Protein AF-A0A9E3V3Z1-F1 (afdb_monomer)

Sequence (100 aa):
MIPLTREGALASIEAEARQERASALGRVGRILEAHLDEAHALKARWEQAPASAQPALEAAFAQAVDLARKYRWYLEVQREAMGLRQHQEVERQYPIPHLR

Mean predicted aligned error: 5.0 Å

Solvent-accessible surface area (backbone atoms only — not comparable to full-atom values): 5608 Å² total; per-residue (Å²): 135,82,80,74,43,73,66,56,50,49,53,50,54,53,50,52,57,48,52,53,50,52,53,52,53,53,52,41,51,54,54,24,51,53,26,47,53,49,26,52,52,33,47,59,49,41,78,72,42,58,80,89,53,30,67,63,35,50,57,51,26,52,52,25,47,53,50,24,53,51,32,48,51,52,48,48,53,56,32,40,78,72,70,51,72,72,54,69,62,54,50,68,75,58,68,81,85,79,85,132

Foldseek 3Di:
DPPCDVVNVVVVVVVVVVVVLVVVLVVLVVQLVVLQVQLVVLLVCLVVDDPVCNVVSVVSNVVSLVSNVVSLVVNCVSCVVVVNNDCPVSCVVRPRDDHD

Nearest PDB structures (foldseek):
  5oen-assembly1_B  TM=8.753E-01  e=8.558E+00  Mus musculus

Radius of gyration: 19.99 Å; Cα contacts (8 Å, |Δi|>4): 60; chains: 1; bounding box: 42×30×63 Å

pLDDT: mean 93.03, std 9.09, range [46.88, 98.75]

Secondary structure (DSSP, 8-state):
-----HHHHHHHHHHHHHHHHHHHHHHHHHHHHHHHHHHHHHHHHHHHS-TTTHHHHHHHHHHHHHHHHHHHHHHHHHHHHTT----HHHHHHSPPP---

Structure (mmCIF, N/CA/C/O backbone):
data_AF-A0A9E3V3Z1-F1
#
_entry.id   AF-A0A9E3V3Z1-F1
#
loop_
_atom_site.group_PDB
_atom_site.id
_atom_site.type_symbol
_atom_site.label_atom_id
_atom_site.label_alt_id
_atom_site.label_comp_id
_atom_site.label_asym_id
_atom_site.label_entity_id
_atom_site.label_seq_id
_atom_site.pdbx_PDB_ins_code
_atom_site.Cartn_x
_atom_site.Cartn_y
_atom_site.Cartn_z
_atom_site.occupancy
_atom_site.B_iso_or_equiv
_atom_site.auth_seq_id
_atom_site.auth_comp_id
_atom_site.auth_asym_id
_atom_site.auth_atom_id
_atom_site.pdbx_PDB_model_num
ATOM 1 N N . MET A 1 1 ? 22.229 -17.374 -36.854 1.00 46.88 1 MET A N 1
ATOM 2 C CA . MET A 1 1 ? 22.887 -16.525 -35.842 1.00 46.88 1 MET A CA 1
ATOM 3 C C . MET A 1 1 ? 22.796 -15.099 -36.363 1.00 46.88 1 MET A C 1
ATOM 5 O O . MET A 1 1 ? 23.508 -14.768 -37.300 1.00 46.88 1 MET A O 1
ATOM 9 N N . ILE A 1 2 ? 21.806 -14.325 -35.912 1.00 52.47 2 ILE A N 1
ATOM 10 C CA . ILE A 1 2 ? 21.639 -12.932 -36.360 1.00 52.47 2 ILE A CA 1
ATOM 11 C C . ILE A 1 2 ? 22.793 -12.143 -35.726 1.00 52.47 2 ILE A C 1
ATOM 13 O O . ILE A 1 2 ? 22.981 -12.276 -34.515 1.00 52.47 2 ILE A O 1
ATOM 17 N N . PRO A 1 3 ? 23.606 -11.396 -36.492 1.00 51.12 3 PRO A N 1
ATOM 18 C CA . PRO A 1 3 ? 24.680 -10.616 -35.902 1.00 51.12 3 PRO A CA 1
ATOM 19 C C . PRO A 1 3 ? 24.040 -9.566 -34.994 1.00 51.12 3 PRO A C 1
ATOM 21 O O . PRO A 1 3 ? 23.173 -8.813 -35.436 1.00 51.12 3 PRO A O 1
ATOM 24 N N . LEU A 1 4 ? 24.436 -9.547 -33.719 1.00 64.44 4 LEU A N 1
ATOM 25 C CA . LEU A 1 4 ? 24.058 -8.492 -32.785 1.00 64.44 4 LEU A CA 1
ATOM 26 C C . LEU A 1 4 ? 24.705 -7.199 -33.281 1.00 64.44 4 LEU A C 1
ATOM 28 O O . LEU A 1 4 ? 25.836 -6.869 -32.926 1.00 64.44 4 LEU A O 1
ATOM 32 N N . THR A 1 5 ? 24.008 -6.480 -34.157 1.00 84.38 5 THR A N 1
ATOM 33 C CA . THR A 1 5 ? 24.345 -5.091 -34.436 1.00 84.38 5 THR A CA 1
ATOM 34 C C . THR A 1 5 ? 24.298 -4.341 -33.108 1.00 84.38 5 THR A C 1
ATOM 36 O O . THR A 1 5 ? 23.530 -4.685 -32.205 1.00 84.38 5 THR A O 1
ATOM 39 N N . ARG A 1 6 ? 25.127 -3.306 -32.961 1.00 82.69 6 ARG A N 1
ATOM 40 C CA . ARG A 1 6 ? 25.127 -2.462 -31.757 1.00 82.69 6 ARG A CA 1
ATOM 41 C C . ARG A 1 6 ? 23.715 -1.957 -31.417 1.00 82.69 6 ARG A C 1
ATOM 43 O O . ARG A 1 6 ? 23.367 -1.858 -30.247 1.00 82.69 6 ARG A O 1
ATOM 50 N N . GLU A 1 7 ? 22.908 -1.703 -32.443 1.00 84.75 7 GLU A N 1
ATOM 51 C CA . GLU A 1 7 ? 21.493 -1.333 -32.345 1.00 84.75 7 GLU A CA 1
ATOM 52 C C . GLU A 1 7 ? 20.618 -2.468 -31.793 1.00 84.75 7 GLU A C 1
ATOM 54 O O . GLU A 1 7 ? 19.828 -2.235 -30.883 1.00 84.75 7 GLU A O 1
ATOM 59 N N . GLY A 1 8 ? 20.789 -3.706 -32.273 1.00 86.44 8 GLY A N 1
ATOM 60 C CA . GLY A 1 8 ? 20.065 -4.870 -31.752 1.00 86.44 8 GLY A CA 1
ATOM 61 C C . GLY A 1 8 ? 20.415 -5.190 -30.295 1.00 86.44 8 GLY A C 1
ATOM 62 O O . GLY A 1 8 ? 19.530 -5.505 -29.501 1.00 86.44 8 GLY A O 1
ATOM 63 N N . ALA A 1 9 ? 21.690 -5.046 -29.918 1.00 86.94 9 ALA A N 1
ATOM 64 C CA . ALA A 1 9 ? 22.130 -5.202 -28.532 1.00 86.94 9 ALA A CA 1
ATOM 65 C C . ALA A 1 9 ? 21.540 -4.114 -27.615 1.00 86.94 9 ALA A C 1
ATOM 67 O O . ALA A 1 9 ? 21.047 -4.426 -26.532 1.00 86.94 9 ALA A O 1
ATOM 68 N N . LEU A 1 10 ? 21.534 -2.852 -28.063 1.00 91.38 10 LEU A N 1
ATOM 69 C CA . LEU A 1 10 ? 20.919 -1.745 -27.326 1.00 91.38 10 LEU A CA 1
ATOM 70 C C . LEU A 1 10 ? 19.413 -1.971 -27.124 1.00 91.38 10 LEU A C 1
ATOM 72 O O . LEU A 1 10 ? 18.926 -1.849 -26.003 1.00 91.38 10 LEU A O 1
ATOM 76 N N . ALA A 1 11 ? 18.694 -2.369 -28.176 1.00 91.75 11 ALA A N 1
ATOM 77 C CA . ALA A 1 11 ? 17.260 -2.637 -28.099 1.00 91.75 11 ALA A CA 1
ATOM 78 C C . ALA A 1 11 ? 16.919 -3.777 -27.116 1.00 91.75 11 ALA A C 1
ATOM 80 O O . ALA A 1 11 ? 15.922 -3.684 -26.397 1.00 91.75 11 ALA A O 1
ATOM 81 N N . SER A 1 12 ? 17.750 -4.828 -27.047 1.00 91.88 12 SER A N 1
ATOM 82 C CA . SER A 1 12 ? 17.588 -5.914 -26.064 1.00 91.88 12 SER A CA 1
ATOM 83 C C . SER A 1 12 ?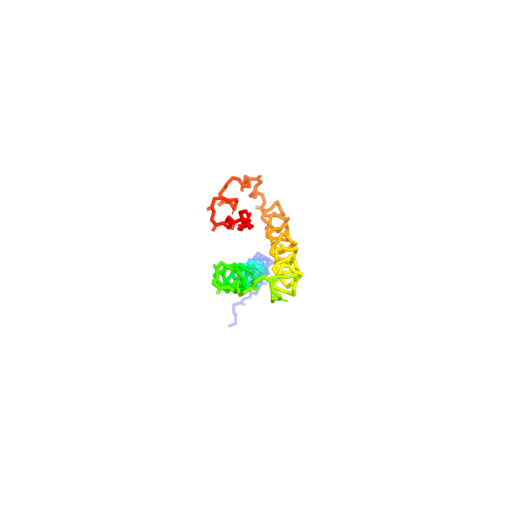 17.731 -5.399 -24.633 1.00 91.88 12 SER A C 1
ATOM 85 O O . SER A 1 12 ? 16.849 -5.623 -23.806 1.00 91.88 12 SER A O 1
ATOM 87 N N . ILE A 1 13 ? 18.792 -4.631 -24.362 1.00 93.00 13 ILE A N 1
ATOM 88 C CA . ILE A 1 13 ? 19.057 -4.051 -23.037 1.00 93.00 13 ILE A CA 1
ATOM 89 C C . ILE A 1 13 ? 17.918 -3.114 -22.612 1.00 93.00 13 ILE A C 1
ATOM 91 O O . ILE A 1 13 ? 17.471 -3.143 -21.466 1.00 93.00 13 ILE A O 1
ATOM 95 N N . GLU A 1 14 ? 17.401 -2.294 -23.528 1.00 92.81 14 GLU A N 1
ATOM 96 C CA . GLU A 1 14 ? 16.266 -1.414 -23.243 1.00 92.81 14 GLU A CA 1
ATOM 97 C C . GLU A 1 14 ? 14.982 -2.188 -22.923 1.00 92.81 14 GLU A C 1
ATOM 99 O O . GLU A 1 14 ? 14.215 -1.775 -22.046 1.00 92.81 14 GLU A O 1
ATOM 104 N N . ALA A 1 15 ? 14.734 -3.301 -23.620 1.00 92.31 15 ALA A N 1
ATOM 105 C CA . ALA A 1 15 ? 13.586 -4.163 -23.366 1.00 92.31 15 ALA A CA 1
ATOM 106 C C . ALA A 1 15 ? 13.683 -4.846 -21.993 1.00 92.31 15 ALA A C 1
ATOM 108 O O . ALA A 1 15 ? 12.716 -4.801 -21.229 1.00 92.31 15 ALA A O 1
ATOM 109 N N . GLU A 1 16 ? 14.849 -5.395 -21.651 1.00 93.12 16 GLU A N 1
ATOM 110 C CA . GLU A 1 16 ? 15.131 -5.981 -20.335 1.00 93.12 16 GLU A CA 1
ATOM 111 C C . GLU A 1 16 ? 14.939 -4.945 -19.222 1.00 93.12 16 GLU A C 1
ATOM 113 O O . GLU A 1 16 ? 14.140 -5.151 -18.306 1.00 93.12 16 GLU A O 1
ATOM 118 N N . ALA A 1 17 ? 15.542 -3.761 -19.362 1.00 89.31 17 ALA A N 1
ATOM 119 C CA . ALA A 1 17 ? 15.408 -2.683 -18.387 1.00 89.31 17 ALA A CA 1
ATOM 120 C C . ALA A 1 17 ? 13.956 -2.198 -18.225 1.00 89.31 17 ALA A C 1
ATOM 122 O O . ALA A 1 17 ? 13.569 -1.724 -17.153 1.00 89.31 17 ALA A O 1
ATOM 123 N N . ARG A 1 18 ? 13.135 -2.259 -19.282 1.00 90.00 18 ARG A N 1
ATOM 124 C CA . ARG A 1 18 ? 11.702 -1.930 -19.213 1.00 90.00 18 ARG A CA 1
ATOM 125 C C . ARG A 1 18 ? 10.924 -3.010 -18.464 1.00 90.00 18 ARG A C 1
ATOM 127 O O . ARG A 1 18 ? 10.089 -2.674 -17.624 1.00 90.00 18 ARG A O 1
ATOM 134 N N . GLN A 1 19 ? 11.216 -4.282 -18.731 1.00 92.50 19 GLN A N 1
ATOM 135 C CA . GLN A 1 19 ? 10.583 -5.419 -18.064 1.00 92.50 19 GLN A CA 1
ATOM 136 C C . GLN A 1 19 ? 10.901 -5.447 -16.564 1.00 92.50 19 GLN A C 1
ATOM 138 O O . GLN A 1 19 ? 10.004 -5.635 -15.739 1.00 92.50 19 GLN A O 1
ATOM 143 N N . GLU A 1 20 ? 12.157 -5.208 -16.193 1.00 91.75 20 GLU A N 1
ATOM 144 C CA . GLU A 1 20 ? 12.579 -5.133 -14.794 1.00 91.75 20 GLU A CA 1
ATOM 145 C C . GLU A 1 20 ? 11.881 -3.994 -14.049 1.00 91.75 20 GLU A C 1
ATOM 147 O O . GLU A 1 20 ? 11.354 -4.206 -12.954 1.00 91.75 20 GLU A O 1
ATOM 152 N N . ARG A 1 21 ? 11.799 -2.810 -14.672 1.00 89.06 21 ARG A N 1
ATOM 153 C CA . ARG A 1 21 ? 11.070 -1.651 -14.139 1.00 89.06 21 ARG A CA 1
ATOM 154 C C . ARG A 1 21 ? 9.587 -1.950 -13.926 1.00 89.06 21 ARG A C 1
ATOM 156 O O . ARG A 1 21 ? 9.069 -1.675 -12.846 1.00 89.06 21 ARG A O 1
ATOM 163 N N . ALA A 1 22 ? 8.919 -2.556 -14.908 1.00 89.44 22 ALA A N 1
ATOM 164 C CA . ALA A 1 22 ? 7.516 -2.951 -14.786 1.00 89.44 22 ALA A CA 1
ATOM 165 C C . ALA A 1 22 ? 7.306 -3.976 -13.656 1.00 89.44 22 ALA A C 1
ATOM 167 O O . ALA A 1 22 ? 6.374 -3.857 -12.860 1.00 89.44 22 ALA A O 1
ATOM 168 N N . SER A 1 23 ? 8.208 -4.954 -13.539 1.00 92.06 23 SER A N 1
ATOM 169 C CA . SER A 1 23 ? 8.167 -5.967 -12.482 1.00 92.06 23 SER A CA 1
ATOM 170 C C . SER A 1 23 ? 8.383 -5.362 -11.090 1.00 92.06 23 SER A C 1
ATOM 172 O O . SER A 1 23 ? 7.659 -5.703 -10.152 1.00 92.06 23 SER A O 1
ATOM 174 N N . ALA A 1 24 ? 9.340 -4.439 -10.944 1.00 91.31 24 ALA A N 1
ATOM 175 C CA . ALA A 1 24 ? 9.592 -3.723 -9.694 1.00 91.31 24 ALA A CA 1
ATOM 176 C C . ALA A 1 24 ? 8.384 -2.879 -9.265 1.00 91.31 24 ALA A C 1
ATOM 178 O O . ALA A 1 24 ? 7.945 -2.996 -8.119 1.00 91.31 24 ALA A O 1
ATOM 179 N N . LEU A 1 25 ? 7.797 -2.129 -10.202 1.00 92.56 25 LEU A N 1
ATOM 180 C CA . LEU A 1 25 ? 6.607 -1.318 -9.958 1.00 92.56 25 LEU A CA 1
ATOM 181 C C . LEU A 1 25 ? 5.431 -2.186 -9.488 1.00 92.56 25 LEU A C 1
ATOM 183 O O . LEU A 1 25 ? 4.796 -1.890 -8.478 1.00 92.56 25 LEU A O 1
ATOM 187 N N . GLY A 1 26 ? 5.196 -3.312 -10.170 1.00 93.94 26 GLY A N 1
ATOM 188 C CA . GLY A 1 26 ? 4.149 -4.261 -9.797 1.00 93.94 26 GLY A CA 1
ATOM 189 C C . GLY A 1 26 ? 4.370 -4.905 -8.425 1.00 93.94 26 GLY A C 1
ATOM 190 O O . GLY A 1 26 ? 3.406 -5.144 -7.704 1.00 93.94 26 GLY A O 1
ATOM 191 N N . ARG A 1 27 ? 5.622 -5.179 -8.026 1.00 96.81 27 ARG A N 1
ATOM 192 C CA . ARG A 1 27 ? 5.919 -5.686 -6.673 1.00 96.81 27 ARG A CA 1
ATOM 193 C C . ARG A 1 27 ? 5.603 -4.649 -5.599 1.00 96.81 27 ARG A C 1
ATOM 195 O O . ARG A 1 27 ? 4.984 -5.008 -4.606 1.00 96.81 27 ARG A O 1
ATOM 202 N N . VAL A 1 28 ? 6.000 -3.392 -5.800 1.00 97.12 28 VAL A N 1
ATOM 203 C CA . VAL A 1 28 ? 5.714 -2.311 -4.842 1.00 97.12 28 VAL A CA 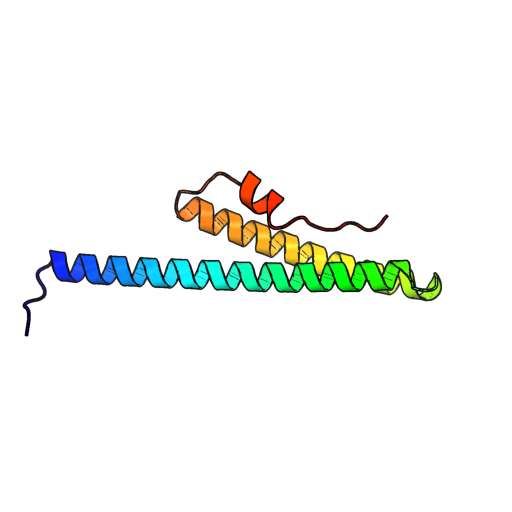1
ATOM 204 C C . VAL A 1 28 ? 4.213 -2.073 -4.705 1.00 97.12 28 VAL A C 1
ATOM 206 O O . VAL A 1 28 ? 3.733 -1.988 -3.578 1.00 97.12 28 VAL A O 1
ATOM 209 N N . GLY A 1 29 ? 3.473 -2.046 -5.819 1.00 96.69 29 GLY A N 1
ATOM 210 C CA . GLY A 1 29 ? 2.012 -1.919 -5.806 1.00 96.69 29 GLY A CA 1
ATOM 211 C C . GLY A 1 29 ? 1.331 -3.021 -4.990 1.00 96.69 29 GLY A C 1
ATOM 212 O O . GLY A 1 29 ? 0.564 -2.721 -4.086 1.00 96.69 29 GLY A O 1
ATOM 213 N N . ARG A 1 30 ? 1.700 -4.291 -5.202 1.00 98.06 30 ARG A N 1
ATOM 214 C CA . ARG A 1 30 ? 1.127 -5.413 -4.432 1.00 98.06 30 ARG A CA 1
ATOM 215 C C . ARG A 1 30 ? 1.428 -5.351 -2.934 1.00 98.06 30 ARG A C 1
ATOM 217 O O . ARG A 1 30 ? 0.606 -5.767 -2.127 1.00 98.06 30 ARG A O 1
ATOM 224 N N . ILE A 1 31 ? 2.607 -4.860 -2.546 1.00 98.44 31 ILE A N 1
ATOM 225 C CA . ILE A 1 31 ? 2.941 -4.696 -1.123 1.00 98.44 31 ILE A CA 1
ATOM 226 C C . ILE A 1 31 ? 2.126 -3.549 -0.509 1.00 98.44 31 ILE A C 1
ATOM 228 O O . ILE A 1 31 ? 1.642 -3.676 0.614 1.00 98.44 31 ILE A O 1
ATOM 232 N N . LEU A 1 32 ? 1.937 -2.452 -1.249 1.00 98.56 32 LEU A N 1
ATOM 233 C CA . LEU A 1 32 ? 1.049 -1.365 -0.841 1.00 98.56 32 LEU A CA 1
ATOM 234 C C . LEU A 1 32 ? -0.386 -1.869 -0.627 1.00 98.56 32 LEU A C 1
ATOM 236 O O . LEU A 1 32 ? -0.958 -1.614 0.429 1.00 98.56 32 LEU A O 1
ATOM 240 N N . GLU A 1 33 ? -0.935 -2.606 -1.593 1.00 98.50 33 GLU A N 1
ATOM 241 C CA . GLU A 1 33 ? -2.273 -3.207 -1.511 1.00 98.50 33 GLU A CA 1
ATOM 242 C C . GLU A 1 33 ? -2.417 -4.087 -0.264 1.00 98.50 33 GLU A C 1
ATOM 244 O O . GLU A 1 33 ? -3.356 -3.905 0.504 1.00 98.50 33 GLU A O 1
ATOM 249 N N . ALA A 1 34 ? -1.435 -4.949 0.020 1.00 98.62 34 ALA A N 1
ATOM 250 C CA . ALA A 1 34 ? -1.468 -5.813 1.199 1.00 98.62 34 ALA A CA 1
ATOM 251 C C . ALA A 1 34 ? -1.540 -5.030 2.526 1.00 98.62 34 ALA A C 1
ATOM 253 O O . ALA A 1 34 ? -2.296 -5.403 3.423 1.00 98.62 34 ALA A O 1
ATOM 254 N N . HIS A 1 35 ? -0.788 -3.932 2.661 1.00 98.62 35 HIS A N 1
ATOM 255 C CA . HIS A 1 35 ? -0.846 -3.096 3.866 1.00 98.62 35 HIS A CA 1
ATOM 256 C C . HIS A 1 35 ? -2.140 -2.279 3.966 1.00 98.62 35 HIS A C 1
ATOM 258 O O . HIS A 1 35 ? -2.621 -2.027 5.072 1.00 98.62 35 HIS A O 1
ATOM 264 N N . LEU A 1 36 ? -2.728 -1.881 2.835 1.00 98.75 36 LEU A N 1
ATOM 265 C CA . LEU A 1 36 ? -4.045 -1.242 2.818 1.00 98.75 36 LEU A CA 1
ATOM 266 C C . LEU A 1 36 ? -5.142 -2.218 3.243 1.00 98.75 36 LEU A C 1
ATOM 268 O O . LEU A 1 36 ? -5.968 -1.863 4.085 1.00 98.75 36 LEU A O 1
ATOM 272 N N . ASP A 1 37 ? -5.119 -3.446 2.728 1.00 98.62 37 ASP A N 1
ATOM 273 C CA . ASP A 1 37 ? -6.052 -4.507 3.115 1.00 98.62 37 ASP A CA 1
ATOM 274 C C . ASP A 1 37 ? -5.952 -4.812 4.615 1.00 98.62 37 ASP A C 1
ATOM 276 O O . ASP A 1 37 ? -6.968 -4.914 5.310 1.00 98.62 37 ASP A O 1
ATOM 280 N N . GLU A 1 38 ? -4.729 -4.884 5.147 1.00 98.62 38 GLU A N 1
ATOM 281 C CA . GLU A 1 38 ? -4.483 -5.046 6.579 1.00 98.62 38 GLU A CA 1
ATOM 282 C C . GLU A 1 38 ? -5.048 -3.873 7.393 1.00 98.62 38 GLU A C 1
ATOM 284 O O . GLU A 1 38 ? -5.773 -4.091 8.368 1.00 98.62 38 GLU A O 1
ATOM 289 N N . ALA A 1 39 ? -4.792 -2.629 6.976 1.00 98.62 39 ALA A N 1
ATOM 290 C CA . ALA A 1 39 ? -5.328 -1.445 7.642 1.00 98.62 39 ALA A CA 1
ATOM 291 C C . ALA A 1 39 ? -6.869 -1.422 7.622 1.00 98.62 39 ALA A C 1
ATOM 293 O O . ALA A 1 39 ? -7.500 -1.113 8.636 1.00 98.62 39 ALA A O 1
ATOM 294 N N . HIS A 1 40 ? -7.497 -1.804 6.507 1.00 98.50 40 HIS A N 1
ATOM 295 C CA . HIS A 1 40 ? -8.952 -1.932 6.408 1.00 98.50 40 HIS A CA 1
ATOM 296 C C . HIS A 1 40 ? -9.504 -3.021 7.334 1.00 98.50 40 HIS A C 1
ATOM 298 O O . HIS A 1 40 ? -10.496 -2.786 8.031 1.00 98.50 40 HIS A O 1
ATOM 304 N N . ALA A 1 41 ? -8.852 -4.182 7.397 1.00 98.44 41 ALA A N 1
ATOM 305 C CA . ALA A 1 41 ? -9.244 -5.264 8.294 1.00 98.44 41 ALA A CA 1
ATOM 306 C C . ALA A 1 41 ? -9.114 -4.860 9.772 1.00 98.44 41 ALA A C 1
ATOM 308 O O . ALA A 1 41 ? -10.005 -5.142 10.576 1.00 98.44 41 ALA A O 1
ATOM 309 N N . LEU A 1 42 ? -8.032 -4.167 10.139 1.00 98.50 42 LEU A N 1
ATOM 310 C CA . LEU A 1 42 ? -7.809 -3.659 11.494 1.00 98.50 42 LEU A CA 1
ATOM 311 C C . LEU A 1 42 ? -8.837 -2.598 11.877 1.00 98.50 42 LEU A C 1
ATOM 313 O O . LEU A 1 42 ? -9.399 -2.672 12.968 1.00 98.50 42 LEU A O 1
ATOM 317 N N . LYS A 1 43 ? -9.153 -1.673 10.966 1.00 98.25 43 LYS A N 1
ATOM 318 C CA . LYS A 1 43 ? -10.222 -0.693 11.169 1.00 98.25 43 LYS A CA 1
ATOM 319 C C . LYS A 1 43 ? -11.569 -1.375 11.424 1.00 98.25 43 LYS A C 1
ATOM 321 O O . LYS A 1 43 ? -12.248 -1.029 12.384 1.00 98.25 43 LYS A O 1
ATOM 326 N N . ALA A 1 44 ? -11.937 -2.365 10.608 1.00 98.06 44 ALA A N 1
ATOM 327 C CA . ALA A 1 44 ? -13.195 -3.093 10.775 1.00 98.06 44 ALA A CA 1
ATOM 328 C C . ALA A 1 44 ? -13.267 -3.841 12.120 1.00 98.06 44 ALA A C 1
ATOM 330 O O . ALA A 1 44 ? -14.328 -3.897 12.740 1.00 98.06 44 ALA A O 1
ATOM 331 N N . ARG A 1 45 ? -12.136 -4.389 12.590 1.00 97.94 45 ARG A N 1
ATOM 332 C CA . ARG A 1 45 ? -12.024 -5.002 13.924 1.00 97.94 45 ARG A CA 1
ATOM 333 C C . ARG A 1 45 ? -12.152 -3.966 15.034 1.00 97.94 45 ARG A C 1
ATOM 335 O O . ARG A 1 45 ? -12.860 -4.225 15.998 1.00 97.94 45 ARG A O 1
ATOM 342 N N . TRP A 1 46 ? -11.500 -2.811 14.901 1.00 98.00 46 TRP A N 1
ATOM 343 C CA . TRP A 1 46 ? -11.562 -1.724 15.882 1.00 98.00 46 TRP A CA 1
ATOM 344 C C . TRP A 1 46 ? -12.994 -1.205 16.064 1.00 98.00 46 TRP A C 1
ATOM 346 O O . TRP A 1 46 ? -13.447 -1.075 17.197 1.00 98.00 46 TRP A O 1
ATOM 356 N N . GLU A 1 47 ? -13.748 -1.032 14.971 1.00 96.88 47 GLU A N 1
ATOM 357 C CA . GLU A 1 47 ? -15.151 -0.578 15.004 1.00 96.88 47 GLU A CA 1
ATOM 358 C C .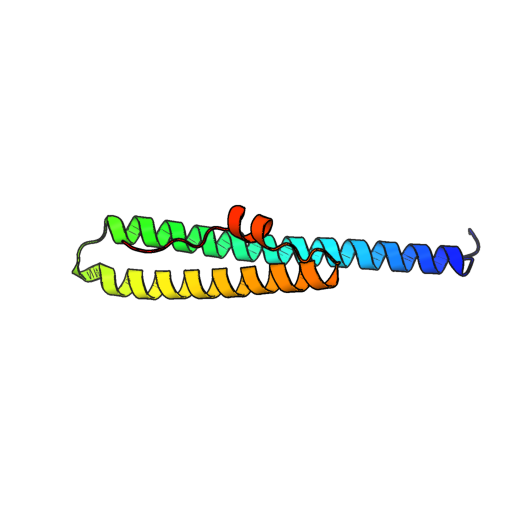 GLU A 1 47 ? -16.093 -1.541 15.753 1.00 96.88 47 GLU A C 1
ATOM 360 O O . GLU A 1 47 ? -17.148 -1.124 16.226 1.00 96.88 47 GLU A O 1
ATOM 365 N N . GLN A 1 48 ? -15.725 -2.820 15.871 1.00 96.94 48 GLN A N 1
ATOM 366 C CA . GLN A 1 48 ? -16.517 -3.858 16.545 1.00 96.94 48 GLN A CA 1
ATOM 367 C C . GLN A 1 48 ? 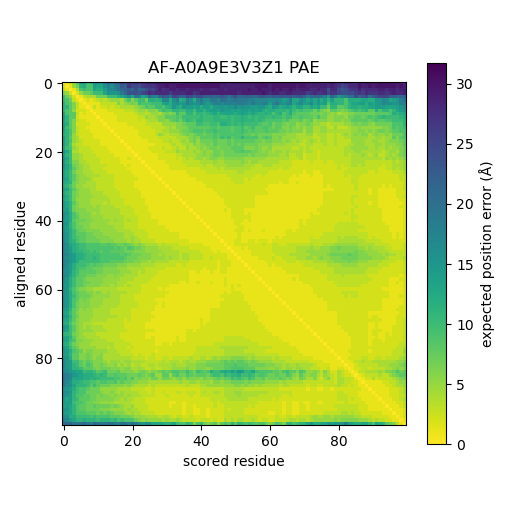-15.936 -4.260 17.908 1.00 96.94 48 GLN A C 1
ATOM 369 O O . GLN A 1 48 ? -16.545 -5.045 18.637 1.00 96.94 48 GLN A O 1
ATOM 374 N N . ALA A 1 49 ? -14.742 -3.771 18.247 1.00 96.50 49 ALA A N 1
ATOM 375 C CA . ALA A 1 49 ? -14.019 -4.197 19.431 1.00 96.50 49 ALA A CA 1
ATOM 376 C C . ALA A 1 49 ? -14.547 -3.511 20.700 1.00 96.50 49 ALA A C 1
ATOM 378 O O . ALA A 1 49 ? -14.881 -2.321 20.677 1.00 96.50 49 ALA A O 1
ATOM 379 N N . PRO A 1 50 ? -14.551 -4.217 21.846 1.00 97.12 50 PRO A N 1
ATOM 380 C CA . PRO A 1 50 ? -14.768 -3.571 23.131 1.00 97.12 50 PRO A CA 1
ATOM 381 C C . PRO A 1 50 ? -13.651 -2.555 23.409 1.00 97.12 50 PRO A C 1
ATOM 383 O O . PRO A 1 50 ? -12.507 -2.749 22.992 1.00 97.12 50 PRO A O 1
ATOM 386 N N . ALA A 1 51 ? -13.959 -1.514 24.187 1.00 95.69 51 ALA A N 1
ATOM 387 C CA . ALA A 1 51 ? -13.017 -0.435 24.512 1.00 95.69 51 ALA A CA 1
ATOM 388 C C . ALA A 1 51 ? -11.681 -0.935 25.098 1.00 95.69 51 ALA A C 1
ATOM 390 O O . ALA A 1 51 ? -10.639 -0.331 24.874 1.00 95.69 51 ALA A O 1
ATOM 3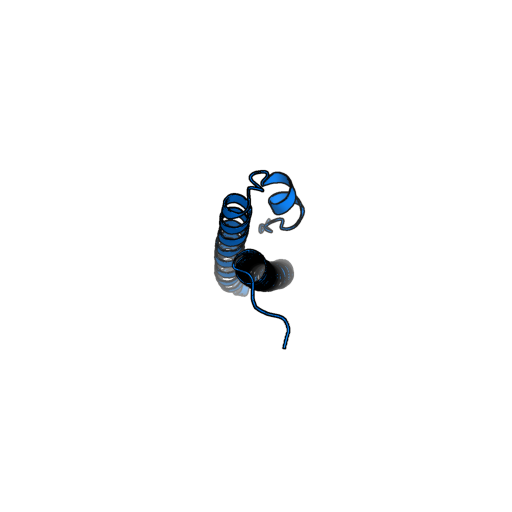91 N N . SER A 1 52 ? -11.682 -2.073 25.800 1.00 96.81 52 SER A N 1
ATOM 392 C CA . SER A 1 52 ? -10.465 -2.687 26.345 1.00 96.81 52 SER A CA 1
ATOM 393 C C . SER A 1 52 ? -9.489 -3.209 25.281 1.00 96.81 52 SER A C 1
ATOM 395 O O . SER A 1 52 ? -8.296 -3.298 25.554 1.00 96.81 52 SER A O 1
ATOM 397 N N . ALA A 1 53 ? -9.967 -3.552 24.081 1.00 95.62 53 ALA A N 1
ATOM 398 C CA . ALA A 1 53 ? -9.151 -4.069 22.980 1.00 95.62 53 ALA A CA 1
ATOM 399 C C . ALA A 1 53 ? -8.796 -2.999 21.928 1.00 95.62 53 ALA A C 1
ATOM 401 O O . ALA A 1 53 ? -7.905 -3.223 21.105 1.00 95.62 53 ALA A O 1
ATOM 402 N N . GLN A 1 54 ? -9.457 -1.837 21.960 1.00 95.94 54 GLN A N 1
ATOM 403 C CA . GLN A 1 54 ? -9.244 -0.747 21.003 1.00 95.94 54 GLN A CA 1
ATOM 404 C C . GLN A 1 54 ? -7.798 -0.218 20.975 1.00 95.94 54 GLN A C 1
ATOM 406 O O . GLN A 1 54 ? -7.261 -0.132 19.872 1.00 95.94 54 GLN A O 1
ATOM 411 N N 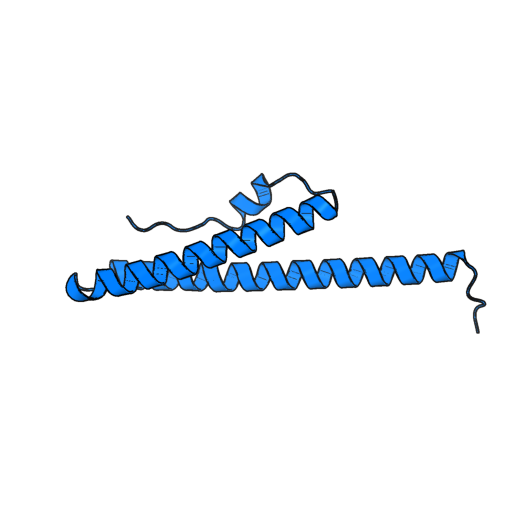. PRO A 1 55 ? -7.099 0.016 22.109 1.00 97.75 55 PRO A N 1
ATOM 412 C CA . PRO A 1 55 ? -5.734 0.553 22.073 1.00 97.75 55 PRO A CA 1
ATOM 413 C C . PRO A 1 55 ? -4.737 -0.337 21.318 1.00 97.75 55 PRO A C 1
ATOM 415 O O . PRO A 1 55 ? -3.867 0.148 20.597 1.00 97.75 55 PRO A O 1
ATOM 418 N N . ALA A 1 56 ? -4.872 -1.661 21.444 1.00 97.69 56 ALA A N 1
ATOM 419 C CA . ALA A 1 56 ? -4.010 -2.603 20.732 1.00 97.69 56 ALA A CA 1
ATOM 420 C C . ALA A 1 56 ? -4.290 -2.597 19.218 1.00 97.69 56 ALA A C 1
ATOM 422 O O . ALA A 1 56 ? -3.361 -2.662 18.411 1.00 97.69 56 ALA A O 1
ATOM 423 N N . LEU A 1 57 ? -5.565 -2.491 18.830 1.00 98.12 57 LEU A N 1
ATOM 424 C CA . LEU A 1 57 ? -5.977 -2.408 17.428 1.00 98.12 57 LEU A CA 1
ATOM 425 C C . LEU A 1 57 ? -5.586 -1.069 16.792 1.00 98.12 57 LEU A C 1
ATOM 427 O O . LEU A 1 57 ? -5.174 -1.064 15.637 1.00 98.12 57 LEU A O 1
ATOM 431 N N . GLU A 1 58 ? -5.641 0.035 17.539 1.00 98.12 58 GLU A N 1
ATOM 432 C CA . GLU A 1 58 ? -5.146 1.349 17.107 1.00 98.12 58 GLU A CA 1
ATOM 433 C C . GLU A 1 58 ? -3.648 1.316 16.815 1.00 98.12 58 GLU A C 1
ATOM 435 O O . GLU A 1 58 ? -3.215 1.769 15.756 1.00 98.12 58 GLU A O 1
ATOM 440 N N . ALA A 1 59 ? -2.855 0.724 17.713 1.00 98.31 59 ALA A N 1
ATOM 441 C CA . ALA A 1 59 ? -1.413 0.603 17.527 1.00 98.31 59 ALA A CA 1
ATOM 442 C C . ALA A 1 59 ? -1.051 -0.262 16.308 1.00 98.31 59 ALA A C 1
ATOM 444 O O . ALA A 1 59 ? -0.112 0.058 15.575 1.00 98.31 59 ALA A O 1
ATOM 445 N N . ALA A 1 60 ? -1.787 -1.351 16.072 1.00 98.44 60 ALA A N 1
ATOM 446 C CA . ALA A 1 60 ? -1.610 -2.179 14.880 1.00 98.44 60 ALA A CA 1
ATOM 447 C C . ALA A 1 60 ? -2.043 -1.433 13.606 1.00 98.44 60 ALA A C 1
ATOM 449 O O . ALA A 1 60 ? -1.341 -1.465 12.597 1.00 98.44 60 ALA A O 1
ATOM 450 N N . PHE A 1 61 ? -3.174 -0.724 13.658 1.00 98.69 61 PHE A N 1
ATOM 451 C CA . PHE A 1 61 ? -3.684 0.067 12.540 1.00 98.69 61 PHE A CA 1
ATOM 452 C C . PHE A 1 61 ? -2.693 1.160 12.132 1.00 98.69 61 PHE A C 1
ATOM 454 O O . PHE A 1 61 ? -2.403 1.309 10.946 1.00 98.69 61 PHE A O 1
ATOM 461 N N . ALA A 1 62 ? -2.132 1.885 13.104 1.00 98.44 62 ALA A N 1
ATOM 462 C CA . ALA A 1 62 ? -1.127 2.914 12.857 1.00 98.44 62 ALA A CA 1
ATOM 463 C C . ALA A 1 62 ? 0.101 2.344 12.128 1.00 98.44 62 ALA A C 1
ATOM 465 O O . ALA A 1 62 ? 0.537 2.915 11.132 1.00 98.44 62 ALA A O 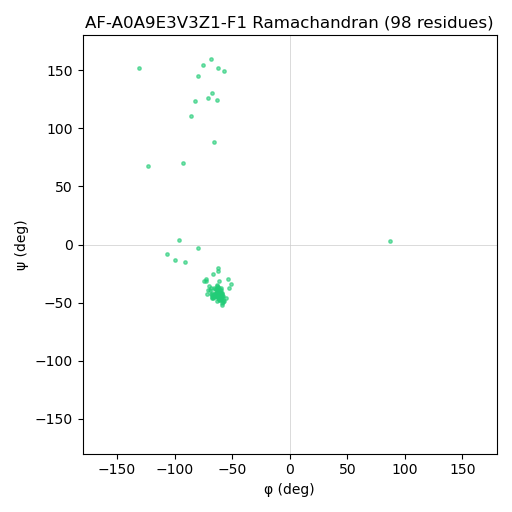1
ATOM 466 N N . GLN A 1 63 ? 0.592 1.173 12.546 1.00 98.62 63 GLN A N 1
ATOM 467 C CA . GLN A 1 63 ? 1.712 0.498 11.879 1.00 98.62 63 GLN A CA 1
ATOM 468 C C . GLN A 1 63 ? 1.387 0.112 10.429 1.00 98.62 63 GLN A C 1
ATOM 470 O O . GLN A 1 63 ? 2.193 0.368 9.532 1.00 98.62 63 GLN A O 1
ATOM 475 N N . ALA A 1 64 ? 0.208 -0.465 10.177 1.00 98.56 64 ALA A N 1
ATOM 476 C CA . ALA A 1 64 ? -0.221 -0.815 8.822 1.00 98.56 64 ALA A CA 1
ATOM 477 C C . ALA A 1 64 ? -0.350 0.435 7.929 1.00 98.56 64 ALA A C 1
ATOM 479 O O . ALA A 1 64 ? 0.103 0.439 6.784 1.00 98.56 64 ALA A O 1
ATOM 480 N N . VAL A 1 65 ? -0.895 1.528 8.472 1.00 98.62 65 VAL A N 1
ATOM 481 C CA . VAL A 1 65 ? -0.999 2.820 7.781 1.00 98.62 65 VAL A CA 1
ATOM 482 C C . VAL A 1 65 ? 0.373 3.419 7.471 1.00 98.62 65 VAL A C 1
ATOM 484 O O . VAL A 1 65 ? 0.574 3.907 6.358 1.00 98.62 65 VAL A O 1
ATOM 487 N N . ASP A 1 66 ? 1.327 3.372 8.399 1.00 98.62 66 ASP A N 1
ATOM 488 C CA . ASP A 1 66 ? 2.684 3.881 8.174 1.00 98.62 66 ASP A CA 1
ATOM 489 C C . ASP A 1 66 ? 3.400 3.103 7.064 1.00 98.62 66 ASP A C 1
ATOM 491 O O . ASP A 1 66 ? 4.039 3.694 6.186 1.00 98.62 66 ASP A O 1
ATOM 495 N N . LEU A 1 67 ? 3.235 1.778 7.042 1.00 98.69 67 LEU A N 1
ATOM 496 C CA . LEU A 1 67 ? 3.757 0.931 5.972 1.00 98.69 67 LEU A CA 1
ATOM 497 C C . LEU A 1 67 ? 3.076 1.231 4.633 1.00 98.69 67 LEU A C 1
ATOM 499 O O . LEU A 1 67 ? 3.772 1.414 3.631 1.00 98.69 67 LEU A O 1
ATOM 503 N N . ALA A 1 68 ? 1.751 1.378 4.602 1.00 98.56 68 ALA A N 1
ATOM 504 C CA . ALA A 1 68 ? 1.032 1.777 3.395 1.00 98.56 68 ALA A CA 1
ATOM 505 C C . ALA A 1 68 ? 1.517 3.145 2.873 1.00 98.56 68 ALA A C 1
ATOM 507 O O . ALA A 1 68 ? 1.825 3.289 1.691 1.00 98.56 68 ALA A O 1
ATOM 508 N N . ARG A 1 69 ? 1.696 4.147 3.744 1.00 98.38 69 ARG A N 1
ATOM 509 C CA . ARG A 1 69 ? 2.251 5.458 3.354 1.00 98.38 69 ARG A CA 1
ATOM 510 C C . ARG A 1 69 ? 3.655 5.332 2.770 1.00 98.38 69 ARG A C 1
ATOM 512 O O . ARG A 1 69 ? 3.935 5.924 1.729 1.00 98.38 69 ARG A O 1
ATOM 519 N N . LYS A 1 70 ? 4.519 4.536 3.403 1.00 98.44 70 LYS A N 1
ATOM 520 C CA . LYS A 1 70 ? 5.889 4.285 2.939 1.00 98.44 70 LYS A CA 1
ATOM 521 C C . LYS A 1 70 ? 5.915 3.650 1.547 1.00 98.44 70 LYS A C 1
ATOM 523 O O . LYS A 1 70 ? 6.652 4.114 0.680 1.00 98.44 70 LYS A O 1
ATOM 528 N N . TYR A 1 71 ? 5.111 2.614 1.313 1.00 98.31 71 TYR A N 1
ATOM 529 C CA . TYR A 1 71 ? 5.071 1.943 0.012 1.00 98.31 71 TYR A CA 1
ATOM 530 C C . TYR A 1 71 ? 4.376 2.774 -1.067 1.00 98.31 71 TYR A C 1
ATOM 532 O O . TYR A 1 71 ? 4.783 2.708 -2.228 1.00 98.31 71 TYR A O 1
ATOM 540 N N . ARG A 1 72 ? 3.408 3.622 -0.703 1.00 97.88 72 ARG A N 1
ATOM 541 C CA . ARG A 1 72 ? 2.848 4.613 -1.628 1.00 97.88 72 ARG A CA 1
ATOM 542 C C . ARG A 1 72 ? 3.900 5.628 -2.065 1.00 97.88 72 ARG A C 1
ATOM 544 O O . ARG A 1 72 ? 4.043 5.865 -3.259 1.00 97.88 72 ARG A O 1
ATOM 551 N N . TRP A 1 73 ? 4.709 6.127 -1.133 1.00 97.19 73 TRP A N 1
ATOM 552 C CA . TRP A 1 73 ? 5.836 6.997 -1.469 1.00 97.19 73 TRP A CA 1
ATOM 553 C C . TRP A 1 73 ? 6.865 6.297 -2.376 1.00 97.19 73 TRP A C 1
ATOM 555 O O . TRP A 1 73 ? 7.314 6.873 -3.364 1.00 97.19 73 TRP A O 1
ATOM 565 N N . TYR A 1 74 ? 7.196 5.024 -2.123 1.00 97.12 74 TYR A N 1
ATOM 566 C CA . TYR A 1 74 ? 8.055 4.250 -3.031 1.00 97.12 74 TYR A CA 1
ATOM 567 C C . TYR A 1 74 ? 7.470 4.114 -4.439 1.00 97.12 74 TYR A C 1
ATOM 569 O O . TYR A 1 74 ? 8.212 4.191 -5.420 1.00 97.12 74 TYR A O 1
ATOM 577 N N . LEU A 1 75 ? 6.155 3.919 -4.545 1.00 95.88 75 LEU A N 1
ATOM 578 C CA . LEU A 1 75 ? 5.461 3.852 -5.825 1.00 95.88 75 LEU A CA 1
ATOM 579 C C . LEU A 1 75 ? 5.539 5.192 -6.573 1.00 95.88 75 LEU A C 1
ATOM 581 O O . LEU A 1 75 ? 5.837 5.206 -7.766 1.00 95.88 75 LEU A O 1
ATOM 585 N N . GLU A 1 76 ? 5.318 6.308 -5.877 1.00 95.69 76 GLU A N 1
ATOM 586 C CA . GLU A 1 76 ? 5.443 7.669 -6.417 1.00 95.69 76 GLU A CA 1
ATOM 587 C C . GLU A 1 76 ? 6.863 7.935 -6.937 1.00 95.69 76 GLU A C 1
ATOM 589 O O . GLU A 1 76 ? 7.028 8.251 -8.113 1.00 95.69 76 GLU A O 1
ATOM 594 N N . VAL A 1 77 ? 7.898 7.683 -6.130 1.00 95.06 77 VAL A N 1
ATOM 595 C CA . VAL A 1 77 ? 9.307 7.885 -6.526 1.00 95.06 77 VAL A CA 1
ATOM 596 C C . VAL A 1 77 ? 9.682 7.055 -7.760 1.00 95.06 77 VAL A C 1
ATOM 598 O O . VAL A 1 77 ? 10.348 7.546 -8.675 1.00 95.06 77 VAL A O 1
ATOM 601 N N . GLN A 1 78 ? 9.244 5.794 -7.838 1.00 92.62 78 GLN A N 1
ATOM 602 C CA . GLN A 1 78 ? 9.508 4.965 -9.020 1.00 92.62 78 GLN A CA 1
ATOM 603 C C . GLN A 1 78 ? 8.795 5.491 -10.267 1.00 92.62 78 GLN A C 1
ATOM 605 O O . GLN A 1 78 ? 9.360 5.448 -11.361 1.00 92.62 78 GLN A O 1
ATOM 610 N N . ARG A 1 79 ? 7.575 6.012 -10.118 1.00 93.19 79 ARG A N 1
ATOM 611 C CA . ARG A 1 79 ? 6.833 6.651 -11.210 1.00 93.19 79 ARG A CA 1
ATOM 612 C C . ARG A 1 79 ? 7.517 7.934 -11.675 1.00 93.19 79 ARG A C 1
ATOM 614 O O . ARG A 1 79 ? 7.672 8.122 -12.882 1.00 93.19 79 ARG A O 1
ATOM 621 N N . GLU A 1 80 ? 7.997 8.773 -10.760 1.00 94.06 80 GLU A N 1
ATOM 622 C CA . GLU A 1 80 ? 8.765 9.982 -11.083 1.00 94.06 80 GLU A CA 1
ATOM 623 C C . GLU A 1 80 ? 10.030 9.662 -11.885 1.00 94.06 80 GLU A C 1
ATOM 625 O O . GLU A 1 80 ? 10.302 10.325 -12.891 1.00 94.06 80 GLU A O 1
ATOM 630 N N . ALA A 1 81 ? 10.758 8.606 -11.502 1.00 90.44 81 ALA A N 1
ATOM 631 C CA . ALA A 1 81 ? 11.941 8.128 -12.221 1.00 90.44 81 ALA A CA 1
ATOM 632 C C . ALA A 1 81 ? 11.630 7.657 -13.658 1.00 90.44 81 ALA A C 1
ATOM 634 O O . ALA A 1 81 ? 12.519 7.614 -14.507 1.00 90.44 81 ALA A O 1
ATOM 635 N N . MET A 1 82 ? 10.366 7.334 -13.949 1.00 87.88 82 MET A N 1
ATOM 636 C CA . MET A 1 82 ? 9.862 6.994 -15.286 1.00 87.88 82 MET A CA 1
ATOM 637 C C . MET A 1 82 ? 9.216 8.189 -16.012 1.00 87.88 82 MET A C 1
ATOM 639 O O . MET A 1 82 ? 8.691 8.023 -17.110 1.00 87.88 82 MET A O 1
ATOM 643 N N . GLY A 1 83 ? 9.237 9.388 -15.420 1.00 90.50 83 GLY A N 1
ATOM 644 C CA . GLY A 1 83 ? 8.625 10.602 -15.972 1.00 90.50 83 GLY A CA 1
ATOM 645 C C . GLY A 1 83 ? 7.145 10.804 -15.617 1.00 90.50 83 GLY A C 1
ATOM 646 O O . GLY A 1 83 ? 6.547 11.792 -16.039 1.00 90.50 83 GLY A O 1
ATOM 6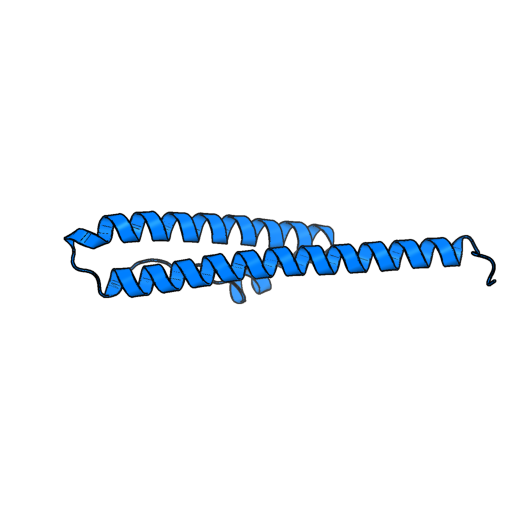47 N N . LEU A 1 84 ? 6.547 9.924 -14.809 1.00 88.56 84 LEU A N 1
ATOM 648 C CA . LEU A 1 84 ? 5.134 9.959 -14.416 1.00 88.56 84 LEU A CA 1
ATOM 649 C C . LEU A 1 84 ? 4.932 10.731 -13.098 1.00 88.56 84 LEU A C 1
ATOM 651 O O . LEU A 1 84 ? 4.596 10.152 -12.070 1.00 88.56 84 LEU A O 1
ATOM 655 N N . ARG A 1 85 ? 5.119 12.054 -13.132 1.00 88.06 85 ARG A N 1
ATOM 656 C CA . ARG A 1 85 ? 5.140 12.927 -11.934 1.00 88.06 85 ARG A CA 1
ATOM 657 C C . ARG A 1 85 ? 3.769 13.309 -11.361 1.00 88.06 85 ARG A C 1
ATOM 659 O O . ARG A 1 85 ? 3.683 14.036 -10.381 1.00 88.06 85 ARG A O 1
ATOM 666 N N . GLN A 1 86 ? 2.677 12.889 -11.997 1.00 88.62 86 GLN A N 1
ATOM 667 C CA . GLN A 1 86 ? 1.332 13.190 -11.503 1.00 88.62 86 GLN A CA 1
ATOM 668 C C . GLN A 1 86 ? 0.920 12.138 -10.466 1.00 88.62 86 GLN A C 1
ATOM 670 O O . GLN A 1 86 ? 0.699 10.970 -10.808 1.00 88.62 86 GLN A O 1
ATOM 675 N N . HIS A 1 87 ? 0.836 12.559 -9.200 1.00 90.50 87 HIS A N 1
ATOM 676 C CA . HIS A 1 8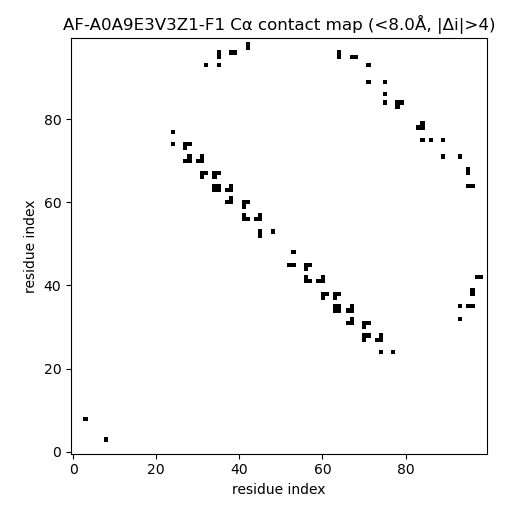7 ? 0.542 11.678 -8.059 1.00 90.50 87 HIS A CA 1
ATOM 677 C C . HIS A 1 87 ? -0.950 11.572 -7.736 1.00 90.50 87 HIS A C 1
ATOM 679 O O . HIS A 1 87 ? -1.353 10.620 -7.079 1.00 90.50 87 HIS A O 1
ATOM 685 N N . GLN A 1 88 ? -1.785 12.471 -8.270 1.00 91.06 88 GLN A N 1
ATOM 686 C CA . GLN A 1 88 ? -3.238 12.471 -8.039 1.00 91.06 88 GLN A CA 1
ATOM 687 C C . GLN A 1 88 ? -3.883 11.113 -8.349 1.00 91.06 88 GLN A C 1
ATOM 689 O O . GLN A 1 88 ? -4.763 10.657 -7.626 1.00 91.06 88 GLN A O 1
ATOM 694 N N . GLU A 1 89 ? -3.412 10.433 -9.398 1.00 88.88 89 GLU A N 1
ATOM 695 C CA . GLU A 1 89 ? -3.911 9.104 -9.748 1.00 88.88 89 GLU A CA 1
ATOM 696 C C . GLU A 1 89 ? -3.526 8.043 -8.708 1.00 88.88 89 GLU A C 1
ATOM 698 O O . GLU A 1 89 ? -4.333 7.176 -8.391 1.00 88.88 89 GLU A O 1
ATOM 703 N N . VAL A 1 90 ? -2.317 8.127 -8.145 1.00 93.25 90 VAL A N 1
ATOM 704 C CA . VAL A 1 90 ? -1.852 7.215 -7.089 1.00 93.25 90 VAL A CA 1
ATOM 705 C C . VAL A 1 90 ? -2.648 7.455 -5.810 1.00 93.25 90 VAL A C 1
ATOM 707 O O . VAL A 1 90 ? -3.145 6.512 -5.207 1.00 93.25 90 VAL A O 1
ATOM 710 N N . GLU A 1 91 ? -2.837 8.710 -5.414 1.00 93.62 91 GLU A N 1
ATOM 711 C CA . GLU A 1 91 ? -3.639 9.052 -4.237 1.00 93.62 91 GLU A CA 1
ATOM 712 C C . GLU A 1 91 ? -5.089 8.575 -4.369 1.00 93.62 91 GLU A C 1
ATOM 714 O O . GLU A 1 91 ? -5.657 8.062 -3.405 1.00 93.62 91 GLU A O 1
ATOM 719 N N . ARG A 1 92 ? -5.668 8.697 -5.572 1.00 94.44 92 ARG A N 1
ATOM 720 C CA . ARG A 1 92 ? -7.024 8.232 -5.879 1.00 94.44 92 ARG A CA 1
ATOM 721 C C . ARG A 1 92 ? -7.147 6.709 -5.843 1.00 94.44 92 ARG A C 1
ATOM 723 O O . ARG A 1 92 ? -8.151 6.206 -5.351 1.00 94.44 92 ARG A O 1
ATOM 730 N N . GLN A 1 93 ? -6.165 5.988 -6.385 1.00 94.69 93 GLN A N 1
ATOM 731 C CA . GLN A 1 93 ? -6.167 4.520 -6.421 1.00 94.69 93 GLN A CA 1
ATOM 732 C C . GLN A 1 93 ? -5.856 3.894 -5.058 1.00 94.69 93 GLN A C 1
ATOM 734 O O . GLN A 1 93 ? -6.381 2.830 -4.746 1.00 94.69 93 GLN A O 1
ATOM 739 N N . TYR A 1 94 ? -5.039 4.562 -4.241 1.00 96.31 94 TYR A N 1
ATOM 740 C CA . TYR A 1 94 ? -4.548 4.053 -2.960 1.00 96.31 94 TYR A CA 1
ATOM 741 C C . TYR A 1 94 ? -4.905 5.011 -1.805 1.00 96.31 94 TYR A C 1
ATOM 743 O O . TYR A 1 94 ? -4.015 5.660 -1.224 1.00 96.31 94 TYR A O 1
ATOM 751 N N . PRO A 1 95 ? -6.204 5.143 -1.467 1.00 96.75 95 PRO A N 1
ATOM 752 C CA . PRO A 1 95 ? -6.638 5.969 -0.349 1.00 96.75 95 PRO A CA 1
ATOM 753 C C . PRO A 1 95 ? -6.177 5.354 0.979 1.00 96.75 95 PRO A C 1
ATOM 755 O O . PRO A 1 95 ? -6.408 4.180 1.249 1.00 96.75 95 PRO A O 1
ATOM 758 N N . ILE A 1 96 ? -5.546 6.159 1.839 1.00 97.31 96 ILE A N 1
ATOM 759 C CA . ILE A 1 96 ? -5.142 5.710 3.179 1.00 97.31 96 ILE A CA 1
ATOM 760 C C . ILE A 1 96 ? -6.347 5.819 4.127 1.00 97.31 96 ILE A C 1
ATOM 762 O O . ILE A 1 96 ? -6.890 6.921 4.272 1.00 97.31 96 ILE A O 1
ATOM 766 N N . PRO A 1 97 ? -6.768 4.731 4.799 1.00 96.81 97 PRO A N 1
ATOM 767 C CA . PRO A 1 97 ? -7.862 4.788 5.760 1.00 96.81 97 PRO A CA 1
ATOM 768 C C . PRO A 1 97 ? -7.479 5.582 7.019 1.00 96.81 97 PRO A C 1
ATOM 770 O O . PRO A 1 97 ? -6.308 5.745 7.355 1.00 96.81 97 PRO A O 1
ATOM 773 N N . HIS A 1 98 ? -8.493 6.040 7.748 1.00 95.62 98 HIS A N 1
ATOM 774 C CA . HIS A 1 98 ? -8.371 6.646 9.075 1.00 95.62 98 HIS A CA 1
ATOM 775 C C . HIS A 1 98 ? -9.384 6.002 10.029 1.00 95.62 98 HIS A C 1
ATOM 777 O O . HIS A 1 98 ? -10.439 5.523 9.593 1.00 95.62 98 HIS A O 1
ATOM 783 N N . LEU A 1 99 ? -9.060 5.978 11.323 1.00 93.12 99 LEU A N 1
ATOM 784 C CA . LEU A 1 99 ? -10.042 5.697 12.373 1.00 93.12 99 LEU A CA 1
ATOM 785 C C . LEU A 1 99 ? -10.926 6.938 12.579 1.00 93.12 99 LEU A C 1
ATOM 787 O O . LEU A 1 99 ? -10.523 8.044 12.209 1.00 93.12 99 LEU A O 1
ATOM 791 N N . ARG A 1 100 ? -12.147 6.734 13.076 1.00 81.75 100 ARG A N 1
ATOM 792 C CA . ARG A 1 100 ? -13.110 7.811 13.351 1.00 81.75 100 ARG A CA 1
ATOM 793 C C . ARG A 1 100 ? -13.022 8.280 14.791 1.00 81.75 100 ARG A C 1
ATOM 795 O O . ARG A 1 100 ? -12.683 7.433 15.641 1.00 81.75 100 ARG A O 1
#